Protein AF-A0A7C3R736-F1 (afdb_monomer)

Foldseek 3Di:
DDDDQDPLLLVLLLVQCVVQVLDFPDKDFLCRSLVVDDPVCSVVSVVSVVVCVVVVQWDDDPRIIGGDPVSSVVNVVSVVVVCVVPDDPPPDD

pLDDT: mean 85.16, std 15.25, range [43.31, 95.62]

Solvent-accessible surface area (backbone atoms only — not comparable to full-atom values): 5448 Å² total; per-residue (Å²): 133,92,79,83,76,50,73,69,40,49,50,52,49,42,52,52,36,62,76,42,71,63,44,75,69,44,72,44,46,52,70,67,61,45,67,78,40,59,79,88,46,34,65,56,52,51,54,38,52,52,48,37,35,76,72,50,27,32,44,78,55,91,67,25,37,22,44,31,74,59,24,47,53,50,38,52,48,51,51,58,71,59,32,75,82,76,64,75,86,78,75,83,125

Sequence (93 aa):
MKFTLTEFDKAILLGIFIVTKGKKGEKVKEKIILSKFPMRQRKNARIAINRLIRFGLLKKENDSYSLTEKGIKEAKKLLVEGAPIWGVTIQRV

Structure (mmCIF, N/CA/C/O backbone):
data_AF-A0A7C3R736-F1
#
_entry.id   AF-A0A7C3R736-F1
#
loop_
_atom_site.group_PDB
_atom_site.id
_atom_site.type_symbol
_atom_site.label_atom_id
_atom_site.label_alt_id
_atom_site.label_comp_id
_atom_site.label_asym_id
_atom_site.label_entity_id
_atom_site.label_seq_id
_atom_site.pdbx_PDB_ins_code
_atom_site.Cartn_x
_atom_site.Cartn_y
_atom_site.Cartn_z
_atom_site.occupancy
_atom_site.B_iso_or_equiv
_atom_site.auth_seq_id
_atom_site.auth_comp_id
_atom_site.auth_asym_id
_atom_site.auth_atom_id
_atom_site.pdbx_PDB_model_num
ATOM 1 N N . MET A 1 1 ? 12.401 17.662 1.764 1.00 43.31 1 MET A N 1
ATOM 2 C CA . MET A 1 1 ? 12.985 16.363 2.176 1.00 43.31 1 MET A CA 1
ATOM 3 C C . MET A 1 1 ? 12.769 15.329 1.075 1.00 43.31 1 MET A C 1
ATOM 5 O O . MET A 1 1 ? 11.619 15.022 0.779 1.00 43.31 1 MET A O 1
ATOM 9 N N . LYS A 1 2 ? 13.841 14.813 0.454 1.00 54.81 2 LYS A N 1
ATOM 10 C CA . LYS A 1 2 ? 13.767 13.588 -0.365 1.00 54.81 2 LYS A CA 1
ATOM 11 C C . LYS A 1 2 ? 13.606 12.411 0.603 1.00 54.81 2 LYS A C 1
ATOM 13 O O . LYS A 1 2 ? 14.456 12.232 1.466 1.00 54.81 2 LYS A O 1
ATOM 18 N N . PHE A 1 3 ? 12.502 11.676 0.519 1.00 70.94 3 PHE A N 1
ATOM 19 C CA . PHE A 1 3 ? 12.304 10.437 1.272 1.00 70.94 3 PHE A CA 1
ATOM 20 C C . PHE A 1 3 ? 12.565 9.262 0.328 1.00 70.94 3 PHE A C 1
ATOM 22 O O . PHE A 1 3 ? 12.142 9.296 -0.827 1.00 70.94 3 PHE A O 1
ATOM 29 N N . THR A 1 4 ? 13.270 8.243 0.811 1.00 83.38 4 THR A N 1
ATOM 30 C CA . THR A 1 4 ? 13.603 7.051 0.025 1.00 83.38 4 THR A CA 1
ATOM 31 C C . THR A 1 4 ? 12.707 5.907 0.478 1.00 83.38 4 THR A C 1
ATOM 33 O O . THR A 1 4 ? 12.735 5.524 1.647 1.00 83.38 4 THR A O 1
ATOM 36 N N . LEU A 1 5 ? 11.885 5.381 -0.433 1.00 87.19 5 LEU A N 1
ATOM 37 C CA . LEU A 1 5 ? 11.072 4.195 -0.170 1.00 87.19 5 LEU A CA 1
ATOM 38 C C . LEU A 1 5 ? 11.949 2.946 -0.242 1.00 87.19 5 LEU A C 1
ATOM 40 O O . LEU A 1 5 ? 12.658 2.744 -1.229 1.00 87.19 5 LEU A O 1
ATOM 44 N N . THR A 1 6 ? 11.870 2.093 0.778 1.00 91.69 6 THR A N 1
ATOM 45 C CA . THR A 1 6 ? 12.465 0.752 0.699 1.00 91.69 6 THR A CA 1
ATOM 46 C C . THR A 1 6 ? 11.673 -0.114 -0.281 1.00 91.69 6 THR A C 1
ATOM 48 O O . THR A 1 6 ? 10.493 0.146 -0.515 1.00 91.69 6 THR A O 1
ATOM 51 N N . GLU A 1 7 ? 12.276 -1.179 -0.812 1.00 89.12 7 GLU A N 1
ATOM 5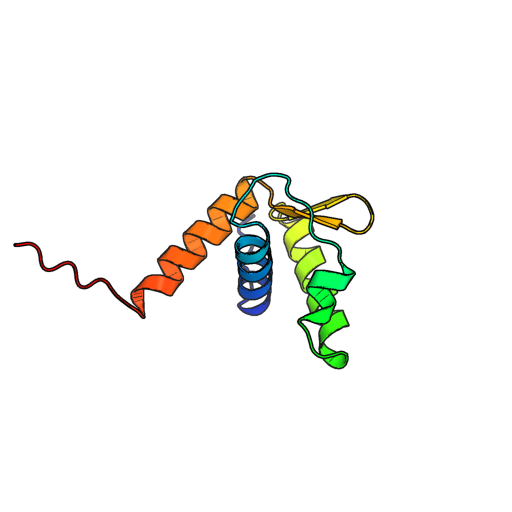2 C CA . GLU A 1 7 ? 11.564 -2.145 -1.669 1.00 89.12 7 GLU A CA 1
ATOM 53 C C . GLU A 1 7 ? 10.292 -2.692 -1.007 1.00 89.12 7 GLU A C 1
ATOM 55 O O . GLU A 1 7 ? 9.248 -2.834 -1.641 1.00 89.12 7 GLU A O 1
ATOM 60 N N . PHE A 1 8 ? 10.331 -2.898 0.310 1.00 90.88 8 PHE A N 1
ATOM 61 C CA . PHE A 1 8 ? 9.167 -3.343 1.067 1.00 90.88 8 PHE A CA 1
ATOM 62 C C . PHE A 1 8 ? 8.060 -2.276 1.147 1.00 90.88 8 PHE A C 1
ATOM 64 O O . PHE A 1 8 ? 6.880 -2.599 1.012 1.00 90.88 8 PHE A O 1
ATOM 71 N N . ASP A 1 9 ? 8.423 -0.998 1.310 1.00 92.81 9 ASP A N 1
ATOM 72 C CA . ASP A 1 9 ? 7.456 0.107 1.297 1.00 92.81 9 ASP A CA 1
ATOM 73 C C . ASP A 1 9 ? 6.802 0.246 -0.090 1.00 92.81 9 ASP A C 1
ATOM 75 O O . ASP A 1 9 ? 5.585 0.421 -0.186 1.00 92.81 9 ASP A O 1
ATOM 79 N N . LYS A 1 10 ? 7.599 0.117 -1.163 1.00 92.31 10 LYS A N 1
ATOM 80 C CA . LYS A 1 10 ? 7.124 0.126 -2.556 1.00 92.31 10 LYS A CA 1
ATOM 81 C C . LYS A 1 10 ? 6.135 -1.010 -2.810 1.00 92.31 10 LYS A C 1
ATOM 83 O O . LYS A 1 10 ? 5.057 -0.766 -3.349 1.00 92.31 10 LYS A O 1
ATOM 88 N N . ALA A 1 11 ? 6.459 -2.227 -2.372 1.00 90.56 11 ALA A N 1
ATOM 89 C CA . ALA A 1 11 ? 5.593 -3.393 -2.525 1.00 90.56 11 ALA A CA 1
ATOM 90 C C . ALA A 1 11 ? 4.241 -3.210 -1.817 1.00 90.56 11 ALA A C 1
ATOM 92 O O . ALA A 1 11 ? 3.195 -3.521 -2.387 1.00 90.56 11 ALA A O 1
ATOM 93 N N . ILE A 1 12 ? 4.234 -2.654 -0.600 1.00 92.94 12 ILE A N 1
ATOM 94 C CA . ILE A 1 12 ? 2.990 -2.356 0.127 1.00 92.94 12 ILE A CA 1
ATOM 95 C C . ILE A 1 12 ? 2.179 -1.277 -0.594 1.00 92.94 12 ILE A C 1
ATOM 97 O O . ILE A 1 12 ? 0.967 -1.430 -0.755 1.00 92.94 12 ILE A O 1
ATOM 101 N N . LEU A 1 13 ? 2.832 -0.203 -1.047 1.00 93.81 13 LEU A N 1
ATOM 102 C CA . LEU A 1 13 ? 2.173 0.880 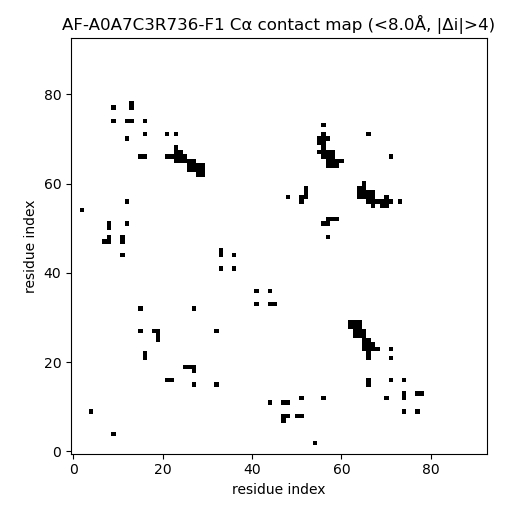-1.774 1.00 93.81 13 LEU A CA 1
ATOM 103 C C . LEU A 1 13 ? 1.511 0.372 -3.065 1.00 93.81 13 LEU A C 1
ATOM 105 O O . LEU A 1 13 ? 0.347 0.681 -3.320 1.00 93.81 13 LEU A O 1
ATOM 109 N N . LEU A 1 14 ? 2.226 -0.453 -3.836 1.00 92.25 14 LEU A N 1
ATOM 110 C CA . LEU A 1 14 ? 1.712 -1.107 -5.040 1.00 92.25 14 LEU A CA 1
ATOM 111 C C . LEU A 1 14 ? 0.576 -2.084 -4.726 1.00 92.25 14 LEU A C 1
ATOM 113 O O . LEU A 1 14 ? -0.446 -2.068 -5.405 1.00 92.25 14 LEU A O 1
ATOM 117 N N . GLY A 1 15 ? 0.706 -2.893 -3.673 1.00 90.38 15 GLY A N 1
ATOM 118 C CA . GLY A 1 15 ? -0.342 -3.824 -3.257 1.00 90.38 15 GLY A CA 1
ATOM 119 C C . GLY A 1 15 ? -1.656 -3.111 -2.931 1.00 90.38 15 GLY A C 1
ATOM 120 O O . GLY A 1 15 ? -2.719 -3.534 -3.382 1.00 90.38 15 GLY A O 1
ATOM 121 N N . ILE A 1 16 ? -1.590 -1.985 -2.214 1.00 91.62 16 ILE A N 1
ATOM 122 C CA . ILE A 1 16 ? -2.770 -1.155 -1.933 1.00 91.62 16 ILE A CA 1
ATOM 123 C C . ILE A 1 16 ? -3.325 -0.562 -3.232 1.00 91.62 16 ILE A C 1
ATOM 125 O O . ILE A 1 16 ? -4.532 -0.621 -3.448 1.00 91.62 16 ILE A O 1
ATOM 129 N N . PHE A 1 17 ? -2.463 -0.048 -4.113 1.00 93.06 17 PHE A N 1
ATOM 130 C CA . PHE A 1 17 ? -2.863 0.506 -5.410 1.00 93.06 17 PHE A CA 1
ATOM 131 C C . PHE A 1 17 ? -3.602 -0.497 -6.297 1.00 93.06 17 PHE A C 1
ATOM 133 O O . PHE A 1 17 ? -4.617 -0.146 -6.896 1.00 93.06 17 PHE A O 1
ATOM 140 N N . ILE A 1 18 ? -3.136 -1.744 -6.355 1.00 89.19 18 ILE A N 1
ATOM 141 C CA . ILE A 1 18 ? -3.782 -2.813 -7.124 1.00 89.19 18 ILE A CA 1
ATOM 142 C C . ILE A 1 18 ? -5.160 -3.136 -6.535 1.00 89.19 18 ILE A C 1
ATOM 144 O O . ILE A 1 18 ? -6.141 -3.211 -7.273 1.00 89.19 18 ILE A O 1
ATOM 148 N N . VAL A 1 19 ? -5.258 -3.274 -5.207 1.00 89.25 19 VAL A N 1
ATOM 149 C CA . VAL A 1 19 ? -6.522 -3.600 -4.521 1.00 89.25 19 VAL A CA 1
ATOM 150 C C . VAL A 1 19 ? -7.569 -2.503 -4.707 1.00 89.25 19 VAL A C 1
ATOM 152 O O . VAL A 1 19 ? -8.734 -2.814 -4.935 1.00 89.25 19 VAL A O 1
ATOM 155 N N . THR A 1 20 ? -7.167 -1.232 -4.664 1.00 90.06 20 THR A N 1
ATOM 156 C CA . THR A 1 20 ? -8.072 -0.094 -4.895 1.00 90.06 20 THR A CA 1
ATOM 157 C C . THR A 1 20 ? -8.236 0.261 -6.371 1.00 90.06 20 THR A C 1
ATOM 159 O O . THR A 1 20 ? -8.852 1.272 -6.701 1.00 90.06 20 THR A O 1
ATOM 162 N N . LYS A 1 21 ? -7.633 -0.505 -7.292 1.00 87.69 21 LYS A N 1
ATOM 163 C CA . LYS A 1 21 ? -7.610 -0.202 -8.735 1.00 87.69 21 LYS A CA 1
ATOM 164 C C . LYS A 1 21 ? -7.168 1.242 -9.035 1.00 87.69 21 LYS A C 1
ATOM 166 O O . LYS A 1 21 ? -7.641 1.865 -9.984 1.00 87.69 21 LYS A O 1
ATOM 171 N N . GLY A 1 22 ? -6.310 1.807 -8.186 1.00 84.00 22 GLY A N 1
ATOM 172 C CA . GLY A 1 22 ? -5.855 3.193 -8.270 1.00 84.00 22 GLY A CA 1
ATOM 173 C C . GLY A 1 22 ? -6.918 4.267 -8.004 1.00 84.00 22 GLY A C 1
ATOM 174 O O . GLY A 1 22 ? -6.654 5.441 -8.272 1.00 84.00 22 GLY A O 1
ATOM 175 N N . LYS A 1 23 ? -8.101 3.918 -7.480 1.00 85.94 23 LYS A N 1
ATOM 176 C CA . LYS A 1 23 ? -9.151 4.888 -7.146 1.00 85.94 23 LYS A CA 1
ATOM 177 C C . LYS A 1 23 ? -8.769 5.711 -5.914 1.00 85.94 23 LYS A C 1
ATOM 179 O O . LYS A 1 23 ? -8.408 5.184 -4.860 1.00 85.94 23 LYS A O 1
ATOM 184 N N . LYS A 1 24 ? -8.872 7.037 -6.044 1.00 82.06 24 LYS A N 1
ATOM 185 C CA . LYS A 1 24 ? -8.626 7.994 -4.954 1.00 82.06 24 LYS A CA 1
ATOM 186 C C . LYS A 1 24 ? -9.721 7.860 -3.895 1.00 82.06 24 LYS A C 1
ATOM 188 O O . LYS A 1 24 ? -10.900 7.850 -4.228 1.00 82.06 24 LYS A O 1
ATOM 193 N N . GLY A 1 25 ? -9.325 7.779 -2.626 1.00 78.44 25 GLY A N 1
ATOM 194 C CA . GLY A 1 25 ? -10.259 7.722 -1.495 1.00 78.44 25 GLY A CA 1
ATOM 195 C C . GLY A 1 25 ? -10.906 6.358 -1.237 1.00 78.44 25 GLY A C 1
ATOM 196 O O . GLY A 1 25 ? -11.590 6.212 -0.225 1.00 78.44 25 GLY A O 1
ATOM 197 N N . GLU A 1 26 ? -10.665 5.347 -2.079 1.00 90.81 26 GLU A N 1
ATOM 198 C CA . GLU A 1 26 ? -11.091 3.981 -1.777 1.00 90.81 26 GLU A CA 1
ATOM 199 C C . GLU A 1 26 ? -10.316 3.451 -0.564 1.00 90.81 26 GLU A C 1
ATOM 201 O O . GLU A 1 26 ? -9.094 3.609 -0.457 1.00 90.81 26 GLU A O 1
ATOM 206 N N . LYS A 1 27 ? -11.058 2.886 0.391 1.00 93.12 27 LYS A N 1
ATOM 207 C CA . LYS A 1 27 ? -10.553 2.527 1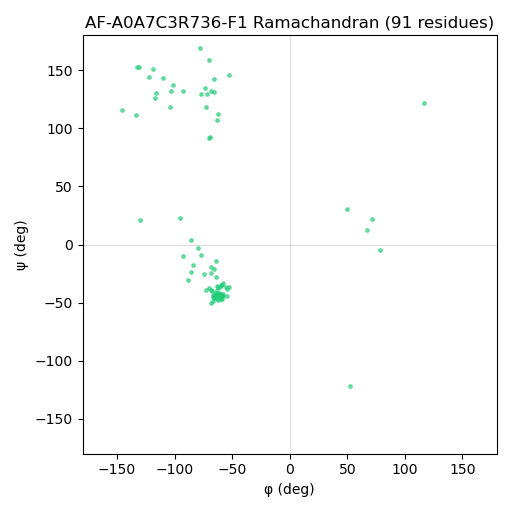.715 1.00 93.12 27 LYS A CA 1
ATOM 208 C C . LYS A 1 27 ? -10.321 1.026 1.807 1.00 93.12 27 LYS A C 1
ATOM 210 O O . LYS A 1 27 ? -11.208 0.235 1.504 1.00 93.12 27 LYS A O 1
ATOM 215 N N . VAL A 1 28 ? -9.158 0.638 2.316 1.00 92.94 28 VAL A N 1
ATOM 216 C CA . VAL A 1 28 ? -8.795 -0.755 2.583 1.00 92.94 28 VAL A CA 1
ATOM 217 C C . VAL A 1 28 ? -8.566 -0.933 4.078 1.00 92.94 28 VAL A C 1
ATOM 219 O O . VAL A 1 28 ? -7.766 -0.212 4.674 1.00 92.94 28 VAL A O 1
ATOM 222 N N . LYS A 1 29 ? -9.257 -1.899 4.692 1.00 94.00 29 LYS A N 1
ATOM 223 C CA . LYS A 1 29 ? -9.110 -2.197 6.125 1.00 94.00 29 LYS A CA 1
ATOM 224 C C . LYS A 1 29 ? -7.712 -2.730 6.444 1.00 94.00 29 LYS A C 1
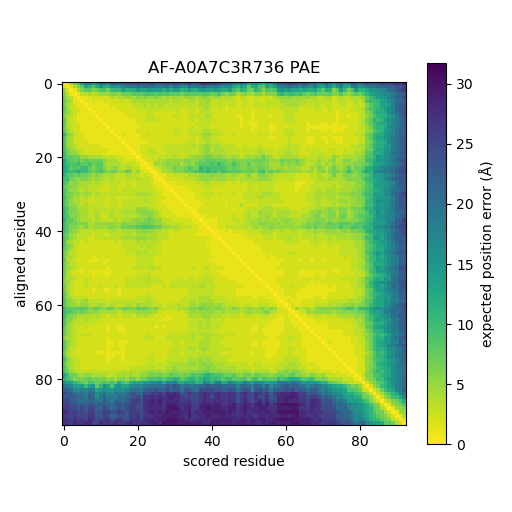ATOM 226 O O . LYS A 1 29 ? -7.193 -3.570 5.707 1.00 94.00 29 LYS A O 1
ATOM 231 N N . GLU A 1 30 ? -7.152 -2.341 7.589 1.00 91.19 30 GLU A N 1
ATOM 232 C CA . GLU A 1 30 ? -5.831 -2.790 8.051 1.00 91.19 30 GLU A CA 1
ATOM 233 C C . GLU A 1 30 ? -5.735 -4.318 8.092 1.00 91.19 30 GLU A C 1
ATOM 235 O O . GLU A 1 30 ? -4.787 -4.903 7.565 1.00 91.19 30 GLU A O 1
ATOM 240 N N . LYS A 1 31 ? -6.772 -4.984 8.614 1.00 91.56 31 LYS A N 1
ATOM 241 C CA . LYS A 1 31 ? -6.856 -6.451 8.660 1.00 91.56 31 LYS A CA 1
ATOM 242 C C . LYS A 1 31 ? -6.704 -7.109 7.281 1.00 91.56 31 LYS A C 1
ATOM 244 O O . LYS A 1 31 ? -6.101 -8.176 7.194 1.00 91.56 31 LYS A O 1
ATOM 249 N N . ILE A 1 32 ? -7.232 -6.493 6.219 1.00 90.25 32 ILE A N 1
ATOM 250 C CA . ILE A 1 32 ? -7.162 -7.026 4.847 1.00 90.25 32 ILE A CA 1
ATOM 251 C C . ILE A 1 32 ? -5.744 -6.891 4.292 1.00 90.25 32 ILE A C 1
ATOM 253 O O . ILE A 1 32 ? -5.262 -7.804 3.631 1.00 90.25 32 ILE A O 1
ATOM 257 N N . ILE A 1 33 ? -5.060 -5.785 4.583 1.00 89.00 33 ILE A N 1
ATOM 258 C CA . ILE A 1 33 ? -3.671 -5.585 4.155 1.00 89.00 33 ILE A CA 1
ATOM 259 C C . ILE A 1 33 ? -2.759 -6.560 4.904 1.00 89.00 33 ILE A C 1
ATOM 261 O O . ILE A 1 33 ? -1.989 -7.294 4.293 1.00 89.00 33 ILE A O 1
ATOM 265 N N . LEU A 1 34 ? -2.880 -6.623 6.233 1.00 90.75 34 LEU A N 1
ATOM 266 C CA . LEU A 1 34 ? -2.019 -7.454 7.077 1.00 90.75 34 LEU A CA 1
ATOM 267 C C . LEU A 1 34 ? -2.232 -8.959 6.88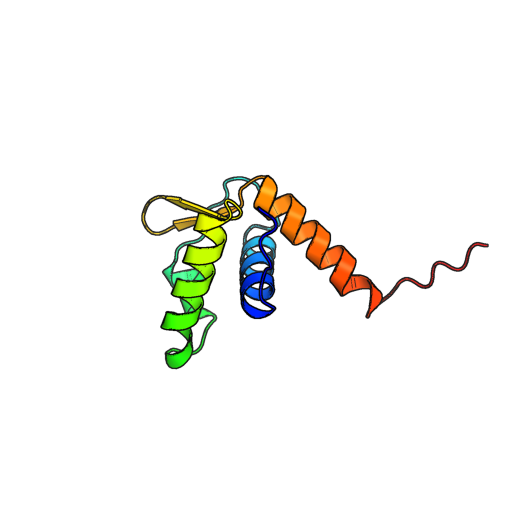4 1.00 90.75 34 LEU A C 1
ATOM 269 O O . LEU A 1 34 ? -1.316 -9.734 7.162 1.00 90.75 34 LEU A O 1
ATOM 273 N N . SER A 1 35 ? -3.406 -9.394 6.419 1.00 89.81 35 SER A N 1
ATOM 274 C CA . SER A 1 35 ? -3.656 -10.810 6.127 1.00 89.81 35 SER A CA 1
ATOM 275 C C . SER A 1 35 ? -2.851 -11.324 4.933 1.00 89.81 35 SER A C 1
ATOM 277 O O . SER A 1 35 ? -2.636 -12.528 4.836 1.00 89.81 35 SER A O 1
ATOM 279 N N . LYS A 1 36 ? -2.348 -10.430 4.070 1.00 87.19 36 LYS A N 1
ATOM 280 C CA . LYS A 1 36 ? -1.463 -10.776 2.948 1.00 87.19 36 LYS A CA 1
ATOM 281 C C . LYS A 1 36 ? -0.019 -11.047 3.369 1.00 87.19 36 LYS A C 1
ATOM 283 O O . LYS A 1 36 ? 0.760 -11.532 2.558 1.00 87.19 36 LYS A O 1
ATOM 288 N N . PHE A 1 37 ? 0.330 -10.768 4.626 1.00 86.62 37 PHE A N 1
ATOM 289 C CA . PHE A 1 37 ? 1.672 -10.979 5.158 1.00 86.62 37 PHE A CA 1
ATOM 290 C C . PHE A 1 37 ? 1.691 -12.129 6.176 1.00 86.62 37 PHE A C 1
ATOM 292 O O . PHE A 1 37 ? 0.770 -12.245 7.002 1.00 86.62 37 PHE A O 1
ATOM 299 N N . PRO A 1 38 ? 2.767 -12.941 6.198 1.00 90.12 38 PRO A N 1
ATOM 300 C CA . PRO A 1 38 ? 3.001 -13.911 7.261 1.00 90.12 38 PRO A CA 1
ATOM 301 C C . PRO A 1 38 ? 2.942 -13.246 8.637 1.00 90.12 38 PRO A C 1
ATOM 303 O O . PRO A 1 38 ? 3.381 -12.107 8.807 1.00 90.12 38 PRO A O 1
ATOM 306 N N . MET A 1 39 ? 2.451 -13.966 9.650 1.00 89.69 39 MET A N 1
ATOM 307 C CA . MET A 1 39 ? 2.201 -13.400 10.983 1.00 89.69 39 MET A CA 1
ATOM 308 C C . MET A 1 39 ? 3.435 -12.709 11.587 1.00 89.69 39 MET A C 1
ATOM 310 O O . MET A 1 39 ? 3.315 -11.616 12.139 1.00 89.69 39 MET A O 1
ATOM 314 N N . ARG A 1 40 ? 4.628 -13.283 11.375 1.00 91.81 40 ARG A N 1
ATOM 315 C CA . ARG A 1 40 ? 5.922 -12.727 11.815 1.00 91.81 40 ARG A CA 1
ATOM 316 C C . ARG A 1 40 ? 6.276 -11.389 11.145 1.00 91.81 40 ARG A C 1
ATOM 318 O O . ARG A 1 40 ? 6.957 -10.570 11.748 1.00 91.81 40 ARG A O 1
ATOM 325 N N . GLN A 1 41 ? 5.791 -11.138 9.928 1.00 91.25 41 GLN A N 1
ATOM 326 C CA . GLN A 1 41 ? 6.064 -9.911 9.169 1.00 91.25 41 GLN A CA 1
ATOM 327 C C . GLN A 1 41 ? 5.008 -8.816 9.368 1.00 91.25 41 GLN A C 1
ATOM 329 O O . GLN A 1 41 ? 5.239 -7.671 8.984 1.00 91.25 41 GLN A O 1
ATOM 334 N N . ARG A 1 42 ? 3.870 -9.108 10.015 1.00 93.38 42 ARG A N 1
ATOM 335 C CA . ARG A 1 42 ? 2.792 -8.120 10.219 1.00 93.38 42 ARG A CA 1
ATOM 336 C C . ARG A 1 42 ? 3.252 -6.877 10.985 1.00 93.38 42 ARG A C 1
ATOM 338 O O . ARG A 1 42 ? 2.804 -5.775 10.677 1.00 93.38 42 ARG A O 1
ATOM 345 N N . LYS A 1 43 ? 4.178 -7.027 11.942 1.00 93.44 43 LYS A N 1
ATOM 346 C CA . LYS A 1 43 ? 4.788 -5.889 12.654 1.00 93.44 43 LYS A CA 1
ATOM 347 C C . LYS A 1 43 ? 5.553 -4.980 11.686 1.00 93.44 43 LYS A C 1
ATOM 349 O O . LYS A 1 43 ? 5.378 -3.765 11.725 1.00 93.44 43 LYS A O 1
ATOM 354 N N . ASN A 1 44 ? 6.328 -5.565 10.777 1.00 91.94 44 ASN A N 1
ATOM 355 C CA . ASN A 1 44 ? 7.085 -4.820 9.772 1.00 91.94 44 ASN A CA 1
ATOM 356 C C . ASN A 1 44 ? 6.155 -4.146 8.759 1.00 91.94 44 ASN A C 1
ATOM 358 O O . ASN A 1 44 ? 6.368 -2.982 8.429 1.00 91.94 44 ASN A O 1
ATOM 362 N N . ALA A 1 45 ? 5.087 -4.829 8.332 1.00 93.44 45 ALA A N 1
ATOM 363 C CA . ALA A 1 45 ? 4.071 -4.254 7.454 1.00 93.44 45 ALA A CA 1
ATOM 364 C C . ALA A 1 45 ? 3.407 -3.020 8.086 1.00 93.44 45 ALA A C 1
ATOM 366 O O . ALA A 1 45 ? 3.305 -1.982 7.440 1.00 93.44 45 ALA A O 1
ATOM 367 N N . ARG A 1 46 ? 3.050 -3.070 9.378 1.00 94.56 46 ARG A N 1
ATOM 368 C CA . ARG A 1 46 ? 2.541 -1.892 10.108 1.00 94.56 46 ARG A CA 1
ATOM 369 C C . ARG A 1 46 ? 3.540 -0.740 10.140 1.00 94.56 46 ARG A C 1
ATOM 371 O O . ARG A 1 46 ? 3.159 0.407 9.922 1.00 94.56 46 ARG A O 1
ATOM 378 N N . ILE A 1 47 ? 4.815 -1.031 10.401 1.00 94.88 47 ILE A N 1
ATOM 379 C CA . ILE A 1 47 ? 5.877 -0.014 10.412 1.00 94.88 47 ILE A CA 1
ATOM 380 C C . ILE A 1 47 ? 6.007 0.648 9.033 1.00 94.88 47 ILE A C 1
ATOM 382 O O . ILE A 1 47 ? 6.131 1.869 8.952 1.00 94.88 47 ILE A O 1
ATOM 386 N N . ALA A 1 48 ? 5.957 -0.137 7.959 1.00 94.50 48 ALA A N 1
ATOM 387 C CA . ALA A 1 48 ? 6.014 0.359 6.588 1.00 94.50 48 ALA A CA 1
ATOM 388 C C . ALA A 1 48 ? 4.775 1.196 6.221 1.00 94.50 48 ALA A C 1
ATOM 390 O O . ALA A 1 48 ? 4.909 2.313 5.728 1.00 94.50 48 ALA A O 1
ATOM 391 N N . ILE A 1 49 ? 3.566 0.738 6.564 1.00 95.00 49 ILE A N 1
ATOM 392 C CA . ILE A 1 49 ? 2.327 1.512 6.371 1.00 95.00 49 ILE A CA 1
ATOM 393 C C . ILE A 1 49 ? 2.407 2.858 7.104 1.00 95.00 49 ILE A C 1
ATOM 395 O O . ILE A 1 49 ? 2.103 3.901 6.528 1.00 95.00 49 ILE A O 1
ATOM 399 N N . ASN A 1 50 ? 2.886 2.866 8.350 1.00 94.88 50 ASN A N 1
ATOM 400 C CA . ASN A 1 50 ? 3.074 4.099 9.113 1.00 94.88 50 ASN A CA 1
ATOM 401 C C . ASN A 1 50 ? 4.111 5.036 8.472 1.00 94.88 50 ASN A C 1
ATOM 403 O O . ASN A 1 50 ? 3.920 6.252 8.490 1.00 94.88 50 ASN A O 1
ATOM 407 N N . ARG A 1 51 ? 5.182 4.502 7.868 1.00 94.81 51 ARG A N 1
ATOM 408 C CA . ARG A 1 51 ? 6.127 5.299 7.067 1.00 94.81 51 ARG A CA 1
ATOM 409 C C . ARG A 1 51 ? 5.447 5.916 5.846 1.00 94.81 51 ARG A C 1
ATOM 411 O O . ARG A 1 51 ? 5.567 7.119 5.640 1.00 94.81 51 ARG A O 1
ATOM 418 N N . LEU A 1 52 ? 4.671 5.138 5.093 1.00 95.19 52 LEU A N 1
ATOM 419 C CA . LEU A 1 52 ? 3.914 5.629 3.934 1.00 95.19 52 LEU A CA 1
ATOM 420 C C . LEU A 1 52 ? 2.907 6.730 4.312 1.00 95.19 52 LEU A C 1
ATOM 422 O O . LEU A 1 52 ? 2.720 7.677 3.546 1.00 95.19 52 LEU A O 1
ATOM 426 N N . ILE A 1 53 ? 2.303 6.653 5.504 1.00 95.44 53 ILE A N 1
ATOM 427 C CA . ILE A 1 53 ? 1.455 7.722 6.057 1.00 95.44 53 ILE A CA 1
ATOM 428 C C . ILE A 1 53 ? 2.282 8.970 6.367 1.00 95.44 53 ILE A C 1
ATOM 430 O O . ILE A 1 53 ? 1.922 10.062 5.934 1.00 95.44 53 ILE A O 1
ATOM 434 N N . ARG A 1 54 ? 3.418 8.823 7.063 1.00 94.75 54 ARG A N 1
ATOM 435 C CA . ARG A 1 54 ? 4.328 9.947 7.355 1.00 94.75 54 ARG A CA 1
ATOM 436 C C . ARG A 1 54 ? 4.829 10.636 6.084 1.00 94.75 54 ARG A C 1
ATOM 438 O O . ARG A 1 54 ? 5.005 11.848 6.079 1.00 94.75 54 ARG A O 1
ATOM 445 N N . PHE A 1 55 ? 5.018 9.890 4.998 1.00 94.06 55 PHE A N 1
ATOM 446 C CA . PHE A 1 55 ? 5.408 10.438 3.694 1.00 94.06 55 PHE A CA 1
ATOM 447 C C . PHE A 1 55 ? 4.244 11.053 2.900 1.00 94.06 55 PHE A C 1
ATOM 449 O O . PHE A 1 55 ? 4.460 11.614 1.817 1.00 94.06 55 PHE A O 1
ATOM 456 N N . GLY A 1 56 ? 3.017 10.971 3.420 1.00 95.25 56 GLY A N 1
ATOM 457 C CA . GLY A 1 56 ? 1.812 11.499 2.790 1.00 95.25 56 GLY A CA 1
ATOM 458 C C . GLY A 1 56 ? 1.367 10.708 1.561 1.00 95.25 56 GLY A C 1
ATOM 459 O O . GLY A 1 56 ? 0.683 11.263 0.704 1.00 95.25 56 GLY A O 1
ATOM 460 N N . LEU A 1 57 ? 1.779 9.442 1.431 1.00 95.44 57 LEU A N 1
ATOM 461 C CA . LEU A 1 57 ? 1.376 8.547 0.336 1.00 95.44 57 LEU A CA 1
ATOM 462 C C . LEU A 1 57 ? 0.089 7.786 0.672 1.00 95.44 57 LEU A C 1
ATOM 464 O O . LEU A 1 57 ? -0.720 7.497 -0.209 1.00 95.44 57 LEU A O 1
ATOM 468 N N . LEU A 1 58 ? -0.123 7.513 1.958 1.00 95.62 58 LEU A N 1
ATO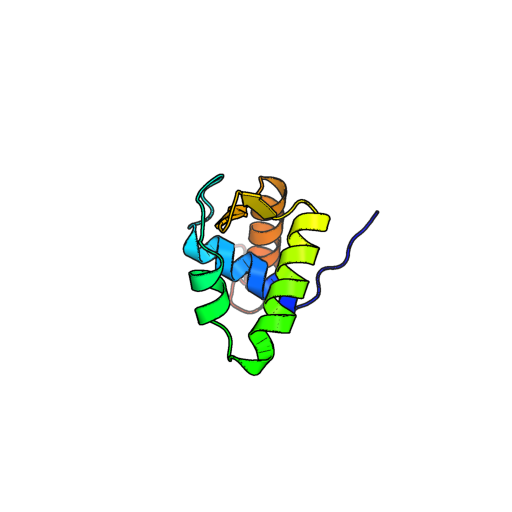M 469 C CA . LEU A 1 58 ? -1.354 6.939 2.487 1.00 95.62 58 LEU A CA 1
ATOM 470 C C . LEU A 1 58 ? -2.005 7.896 3.482 1.00 95.62 58 LEU A C 1
ATOM 472 O O . LEU A 1 58 ? -1.328 8.650 4.179 1.00 95.62 58 LEU A O 1
ATOM 476 N N . LYS A 1 59 ? -3.328 7.814 3.586 1.00 95.62 59 LYS A N 1
ATOM 477 C CA . LYS A 1 59 ? -4.118 8.454 4.636 1.00 95.62 59 LYS A CA 1
ATOM 478 C C . LYS A 1 59 ? -4.793 7.372 5.470 1.00 95.62 59 LYS A C 1
ATOM 480 O O . LYS A 1 59 ? -5.416 6.472 4.907 1.00 95.62 59 LYS A O 1
ATOM 485 N N . LYS A 1 60 ? -4.668 7.462 6.796 1.00 94.81 60 LYS A N 1
ATOM 486 C CA . LYS A 1 60 ? -5.385 6.599 7.743 1.00 94.81 60 LYS A CA 1
ATOM 487 C C . LYS A 1 60 ? -6.689 7.271 8.165 1.00 94.81 60 LYS A C 1
ATOM 489 O O . LYS A 1 60 ? -6.682 8.435 8.549 1.00 94.81 60 LYS A O 1
ATOM 494 N N . GLU A 1 61 ? -7.779 6.520 8.118 1.00 94.12 61 GLU A N 1
ATOM 495 C CA . GLU A 1 61 ? -9.083 6.891 8.663 1.00 94.12 61 GLU A CA 1
ATOM 496 C C . GLU A 1 61 ? -9.618 5.690 9.446 1.00 94.12 61 GLU A C 1
ATOM 498 O O . GLU A 1 61 ? -9.921 4.646 8.865 1.00 94.12 61 GLU A O 1
ATOM 503 N N . ASN A 1 62 ? -9.699 5.818 10.772 1.00 91.50 62 ASN A N 1
ATOM 504 C CA . ASN A 1 62 ? -10.016 4.717 11.687 1.00 91.50 62 ASN A CA 1
ATOM 505 C C . ASN A 1 62 ? -9.105 3.496 11.444 1.00 91.50 62 ASN A C 1
ATOM 507 O O . ASN A 1 62 ? -7.883 3.617 11.509 1.00 91.50 62 ASN A O 1
ATOM 511 N N . ASP A 1 63 ? -9.689 2.335 11.146 1.00 92.75 63 ASP A N 1
ATOM 512 C CA . ASP A 1 63 ? -8.988 1.078 10.850 1.00 92.75 63 ASP A CA 1
ATOM 513 C C . ASP A 1 63 ? -8.792 0.852 9.338 1.00 92.75 63 ASP A C 1
ATOM 515 O O . ASP A 1 63 ? -8.716 -0.275 8.849 1.00 92.75 63 ASP A O 1
ATOM 519 N N . SER A 1 64 ? -8.816 1.925 8.545 1.00 94.62 64 SER A N 1
ATOM 520 C CA . SER A 1 64 ? -8.703 1.855 7.090 1.00 94.62 64 SER A CA 1
ATOM 521 C C . SER A 1 64 ? -7.673 2.825 6.536 1.00 94.62 64 SER A C 1
ATOM 523 O O . SER A 1 64 ? -7.407 3.887 7.098 1.00 94.62 64 SER A O 1
ATOM 525 N N . TYR A 1 65 ? -7.114 2.455 5.389 1.00 94.94 65 TYR A N 1
ATOM 526 C CA . TYR A 1 65 ? -6.136 3.244 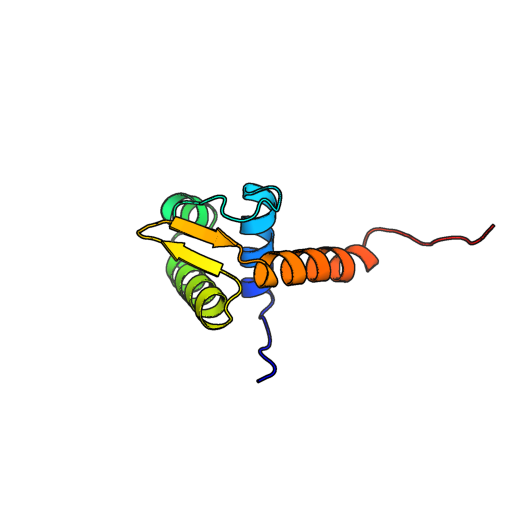4.659 1.00 94.94 65 TYR A CA 1
ATOM 527 C C . TYR A 1 65 ? -6.634 3.540 3.254 1.00 94.94 65 TYR A C 1
ATOM 529 O O . TYR A 1 65 ? -7.269 2.697 2.626 1.00 94.94 65 TYR A O 1
ATOM 537 N N . SER A 1 66 ? -6.314 4.723 2.752 1.00 95.12 66 SER A N 1
ATOM 538 C CA . SER A 1 66 ? -6.581 5.121 1.371 1.00 95.12 66 SER A CA 1
ATOM 539 C C . SER A 1 66 ? -5.340 5.750 0.756 1.00 95.12 66 SER A C 1
ATOM 541 O O . SER A 1 66 ? -4.496 6.315 1.461 1.00 95.12 66 SER A O 1
ATOM 543 N N . LEU A 1 67 ? -5.217 5.650 -0.565 1.00 95.25 67 LEU A N 1
ATOM 544 C CA . LEU A 1 67 ? -4.164 6.345 -1.292 1.00 95.25 67 LEU A CA 1
ATOM 545 C C . LEU A 1 67 ? -4.467 7.838 -1.375 1.00 95.25 67 LEU A C 1
ATOM 547 O O . LEU A 1 67 ? -5.576 8.251 -1.728 1.00 95.25 67 LEU A O 1
ATOM 551 N N . THR A 1 68 ? -3.446 8.649 -1.113 1.00 95.62 68 THR A N 1
ATOM 552 C CA . THR A 1 68 ? -3.478 10.068 -1.465 1.00 95.62 68 THR A CA 1
ATOM 553 C C . THR A 1 68 ? -3.195 10.234 -2.956 1.00 95.62 68 THR A C 1
ATOM 555 O O . THR A 1 68 ? -2.741 9.317 -3.640 1.00 95.62 68 THR A O 1
ATOM 558 N N . GLU A 1 69 ? -3.401 11.438 -3.482 1.00 94.62 69 GLU A N 1
ATOM 559 C CA . GLU A 1 69 ? -3.018 11.738 -4.863 1.00 94.62 69 GLU A CA 1
ATOM 560 C C . GLU A 1 69 ? -1.512 11.565 -5.104 1.00 94.62 69 GLU A C 1
ATOM 562 O O . GLU A 1 69 ? -1.096 11.053 -6.143 1.00 94.62 69 GLU A O 1
ATOM 567 N N . LYS A 1 70 ? -0.697 11.928 -4.107 1.00 94.06 70 LYS A N 1
ATOM 568 C CA . LYS A 1 70 ? 0.748 11.702 -4.123 1.00 94.06 70 LYS A CA 1
ATOM 569 C C . LYS A 1 70 ? 1.071 10.205 -4.132 1.00 94.06 70 LYS A C 1
ATOM 571 O O . LYS A 1 70 ? 1.913 9.781 -4.913 1.00 94.06 70 LYS A O 1
ATOM 576 N N . GLY A 1 71 ? 0.366 9.407 -3.327 1.00 94.44 71 GLY A N 1
ATOM 577 C CA . GLY A 1 71 ? 0.488 7.947 -3.312 1.00 94.44 71 GLY A CA 1
ATOM 578 C C . GLY A 1 71 ? 0.156 7.301 -4.653 1.00 94.44 71 GLY A C 1
ATOM 579 O O . GLY A 1 71 ? 0.892 6.434 -5.105 1.00 94.44 71 GLY A O 1
ATOM 580 N N . ILE A 1 72 ? -0.905 7.763 -5.322 1.00 95.00 72 ILE A N 1
ATOM 581 C CA . ILE A 1 72 ? -1.280 7.301 -6.668 1.00 95.00 72 ILE A CA 1
ATOM 582 C C . ILE A 1 72 ? -0.187 7.633 -7.687 1.00 95.00 72 ILE A C 1
ATOM 584 O O . ILE A 1 72 ? 0.191 6.769 -8.475 1.00 95.00 72 ILE A O 1
ATOM 588 N N . LYS A 1 73 ? 0.317 8.875 -7.685 1.00 93.94 73 LYS A N 1
ATOM 589 C CA . LYS A 1 73 ? 1.392 9.305 -8.595 1.00 93.94 73 LYS A CA 1
ATOM 590 C C . LYS A 1 73 ? 2.655 8.467 -8.392 1.00 93.94 73 LYS A C 1
ATOM 592 O O . LYS A 1 73 ? 3.213 7.976 -9.368 1.00 93.94 73 LYS A O 1
ATOM 597 N N . GLU A 1 74 ? 3.048 8.244 -7.140 1.00 93.56 74 GLU A N 1
ATOM 598 C CA . GLU A 1 74 ? 4.222 7.434 -6.808 1.00 93.56 74 GLU A CA 1
ATOM 599 C C . GLU A 1 74 ? 4.026 5.961 -7.191 1.00 93.56 74 GLU A C 1
ATOM 601 O O . GLU A 1 74 ? 4.897 5.372 -7.816 1.00 93.56 74 GLU A O 1
ATOM 606 N N . ALA A 1 75 ? 2.860 5.371 -6.910 1.00 93.06 75 ALA A N 1
ATOM 607 C CA . ALA A 1 75 ? 2.561 3.992 -7.298 1.00 93.06 75 ALA A CA 1
ATOM 608 C C . ALA A 1 75 ? 2.596 3.799 -8.824 1.00 93.06 75 ALA A C 1
ATOM 610 O O . ALA A 1 75 ? 3.160 2.824 -9.310 1.00 93.06 75 ALA A O 1
ATOM 611 N N . LYS A 1 76 ? 2.047 4.749 -9.594 1.00 92.19 76 LYS A N 1
ATOM 612 C CA . LYS A 1 76 ? 2.131 4.735 -11.064 1.00 92.19 76 LYS A CA 1
ATOM 613 C C . LYS A 1 76 ? 3.569 4.855 -11.555 1.00 92.19 76 LYS A C 1
ATOM 615 O O . LYS A 1 76 ? 3.955 4.132 -12.466 1.00 92.19 76 LYS A O 1
ATOM 620 N N . LYS A 1 77 ? 4.358 5.740 -10.944 1.00 91.12 77 LYS A N 1
ATOM 621 C CA . LYS A 1 77 ? 5.782 5.879 -11.249 1.00 91.12 77 LYS A CA 1
ATOM 622 C C . LYS A 1 77 ? 6.521 4.561 -11.007 1.00 91.12 77 LYS A C 1
ATOM 624 O O . LYS A 1 77 ? 7.221 4.107 -11.899 1.00 91.12 77 LYS A O 1
ATOM 629 N N . LEU A 1 78 ? 6.281 3.903 -9.872 1.00 89.88 78 LEU A N 1
ATOM 630 C CA . LEU A 1 78 ? 6.858 2.593 -9.553 1.00 89.88 78 LEU A CA 1
ATOM 631 C C . LEU A 1 78 ? 6.436 1.494 -10.536 1.00 89.88 78 LEU A C 1
ATOM 633 O O . LEU A 1 78 ? 7.251 0.641 -10.865 1.00 89.88 78 LEU A O 1
ATOM 637 N N . LEU A 1 79 ? 5.191 1.511 -11.027 1.00 85.00 79 LEU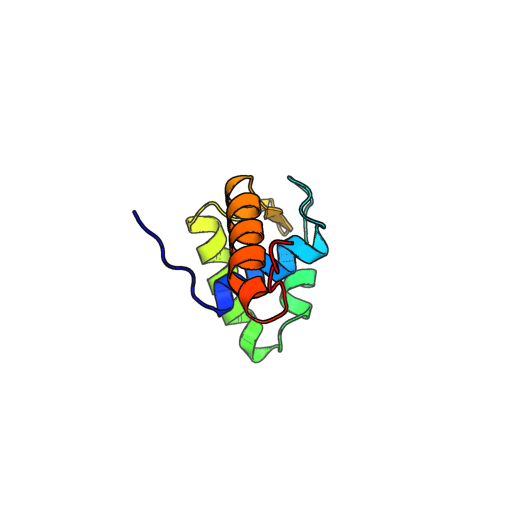 A N 1
ATOM 638 C CA . LEU A 1 79 ? 4.760 0.590 -12.084 1.00 85.00 79 LEU A CA 1
ATOM 639 C C . LEU A 1 79 ? 5.560 0.807 -13.370 1.00 85.00 79 LEU A C 1
ATOM 641 O O . LEU A 1 79 ? 6.013 -0.164 -13.960 1.00 85.00 79 LEU A O 1
ATOM 645 N N . VAL A 1 80 ? 5.765 2.061 -13.781 1.00 82.94 80 VAL A N 1
ATOM 646 C CA . VAL A 1 80 ? 6.536 2.399 -14.989 1.00 82.94 80 VAL A CA 1
ATOM 647 C C . VAL A 1 80 ? 8.029 2.120 -14.813 1.00 82.94 80 VAL A C 1
ATOM 649 O O . VAL A 1 80 ? 8.659 1.656 -15.751 1.00 82.94 80 VAL A O 1
ATOM 652 N N . GLU A 1 81 ? 8.594 2.366 -13.629 1.00 79.12 81 GLU A N 1
ATOM 653 C CA . GLU A 1 81 ? 10.001 2.084 -13.299 1.00 79.12 81 GLU A CA 1
ATOM 654 C C . GLU A 1 81 ? 10.281 0.591 -13.083 1.00 79.12 81 GLU A C 1
ATOM 656 O O . GLU A 1 81 ? 11.407 0.150 -13.288 1.00 79.12 81 GLU A O 1
ATOM 661 N N . GLY A 1 82 ? 9.272 -0.194 -12.693 1.00 67.38 82 GLY A N 1
ATOM 662 C CA . GLY A 1 82 ? 9.339 -1.657 -12.624 1.00 67.38 82 GLY A CA 1
ATOM 663 C C . GLY A 1 82 ? 9.026 -2.355 -13.955 1.00 67.38 82 GLY A C 1
ATOM 664 O O . GLY A 1 82 ? 9.495 -3.467 -14.192 1.00 67.38 82 GLY A O 1
ATOM 665 N N . ALA A 1 83 ? 8.286 -1.695 -14.853 1.00 55.66 83 ALA A N 1
ATOM 666 C CA . ALA A 1 83 ? 7.986 -2.161 -16.208 1.00 55.66 83 ALA A CA 1
ATOM 667 C C . ALA A 1 83 ? 9.168 -2.273 -17.203 1.00 55.66 83 ALA A C 1
ATOM 669 O O . ALA A 1 83 ? 9.023 -3.067 -18.133 1.00 55.66 83 ALA A O 1
ATOM 670 N N . PRO A 1 84 ? 10.345 -1.614 -17.067 1.00 52.31 84 PRO A N 1
ATOM 671 C CA . PRO A 1 84 ? 11.430 -1.758 -18.039 1.00 52.31 84 PRO A CA 1
ATOM 672 C C . PRO A 1 84 ? 11.986 -3.186 -18.085 1.00 52.31 84 PRO A C 1
ATOM 674 O O . PRO A 1 84 ? 12.698 -3.533 -19.019 1.00 52.31 84 PRO A O 1
ATOM 677 N N . ILE A 1 85 ? 11.654 -4.020 -17.093 1.00 52.78 85 ILE A N 1
ATOM 678 C CA . ILE A 1 85 ? 12.101 -5.410 -16.994 1.00 52.78 85 ILE A CA 1
ATOM 679 C C . ILE A 1 85 ? 11.198 -6.360 -17.818 1.00 52.78 85 ILE A C 1
ATOM 681 O O . ILE A 1 85 ? 11.629 -7.460 -18.141 1.00 52.78 85 ILE A O 1
ATOM 685 N N . TRP A 1 86 ? 9.977 -5.955 -18.215 1.00 46.69 86 TRP A N 1
ATOM 686 C CA . TRP A 1 86 ? 8.977 -6.866 -18.816 1.00 46.69 86 TRP A CA 1
ATOM 687 C C . TRP A 1 86 ? 8.330 -6.387 -20.135 1.00 46.69 86 TRP A C 1
ATOM 689 O O . TRP A 1 86 ? 7.285 -6.900 -20.529 1.00 46.69 86 TRP A O 1
ATOM 699 N N . GLY A 1 87 ? 8.964 -5.458 -20.859 1.00 51.88 87 GLY A N 1
ATOM 700 C CA . GLY A 1 87 ? 8.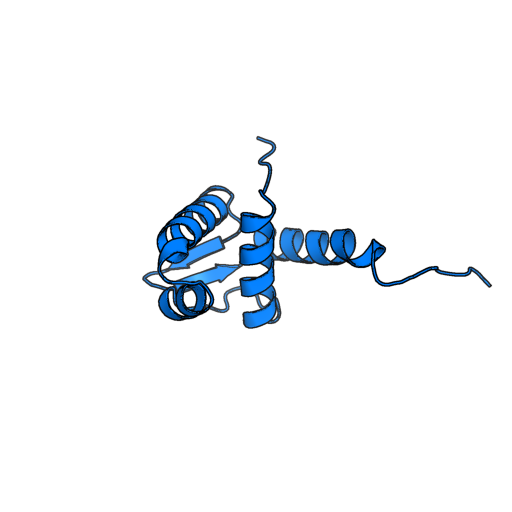518 -4.963 -22.174 1.00 51.88 87 GLY A CA 1
ATOM 701 C C . GLY A 1 87 ? 8.179 -3.475 -22.096 1.00 51.88 87 GLY A C 1
ATOM 702 O O . GLY A 1 87 ? 7.387 -3.055 -21.266 1.00 51.88 87 GLY A O 1
ATOM 703 N N . VAL A 1 88 ? 8.807 -2.599 -22.877 1.00 44.88 88 VAL A N 1
ATOM 704 C CA . VAL A 1 88 ? 8.632 -2.528 -24.329 1.00 44.88 88 VAL A CA 1
ATOM 705 C C . VAL A 1 88 ? 9.954 -2.115 -24.985 1.00 44.88 88 VAL A C 1
ATOM 707 O O . VAL A 1 88 ? 10.409 -0.984 -24.820 1.00 44.88 88 VAL A O 1
ATOM 710 N N . THR A 1 89 ? 10.552 -2.995 -25.790 1.00 46.69 89 THR A N 1
ATOM 711 C CA . THR A 1 89 ? 11.435 -2.550 -26.873 1.00 46.69 89 THR A CA 1
ATOM 712 C C . THR A 1 89 ? 10.526 -1.883 -27.898 1.00 46.69 89 THR A C 1
ATOM 714 O O . THR A 1 89 ? 9.923 -2.557 -28.728 1.00 46.69 89 THR A O 1
ATOM 717 N N . ILE A 1 90 ? 10.337 -0.566 -27.798 1.00 52.84 90 ILE A N 1
ATOM 718 C CA . ILE A 1 90 ? 9.668 0.189 -28.859 1.00 52.84 90 ILE A CA 1
ATOM 719 C C . ILE A 1 90 ? 10.655 0.200 -30.026 1.00 52.84 90 ILE A C 1
ATOM 721 O O . ILE A 1 90 ? 11.542 1.051 -30.089 1.00 52.84 90 ILE A O 1
ATOM 725 N N . GLN A 1 91 ? 10.542 -0.778 -30.926 1.00 47.12 91 GLN A N 1
ATOM 726 C CA . GLN A 1 91 ? 11.077 -0.624 -32.270 1.00 47.12 91 GLN A CA 1
ATOM 727 C C . GLN A 1 91 ? 10.291 0.521 -32.907 1.00 47.12 91 GLN A C 1
ATOM 729 O O . GLN A 1 91 ? 9.099 0.399 -33.182 1.00 47.12 91 GLN A O 1
ATOM 734 N N . ARG A 1 92 ? 10.952 1.671 -33.054 1.00 43.88 92 ARG A N 1
ATOM 735 C CA . ARG A 1 92 ? 10.502 2.710 -33.975 1.00 43.88 92 ARG A CA 1
ATOM 736 C C . ARG A 1 92 ? 10.557 2.098 -35.375 1.00 43.88 92 ARG A C 1
ATOM 738 O O . ARG A 1 92 ? 11.650 1.762 -35.825 1.00 43.88 92 ARG A O 1
ATOM 745 N N . VAL A 1 93 ? 9.389 1.899 -35.979 1.00 49.72 93 VAL A N 1
ATOM 746 C CA . VAL A 1 93 ? 9.234 1.704 -37.427 1.00 49.72 93 VAL A CA 1
ATOM 747 C C . VAL A 1 93 ? 9.316 3.069 -38.091 1.00 49.72 93 VAL A C 1
ATOM 749 O O . VAL A 1 93 ? 8.725 4.015 -37.515 1.00 49.72 93 VAL A O 1
#

Nearest PDB structures (foldseek):
  3eco-assembly1_B  TM=8.503E-01  e=1.681E-02  Staphylococcus aureus subsp. aureus Mu50
  1bja-assembly2_B  TM=7.171E-01  e=2.826E-02  Tequatrovirus T4
  5zc2-assembly1_B  TM=6.145E-01  e=4.451E-02  Acinetobacter baumannii
  4aih-assembly1_B  TM=6.532E-01  e=2.114E-01  Yersinia pseudotuberculosis YPIII
  8gx4-assembly1_A  TM=5.187E-01  e=1.740E-01  Apiospora montagnei NRRL 25634

Secondary structure (DSSP, 8-state):
------HHHHHHHHHHHHHTTT-TT-EEEHHHHHTTS-GGGHHHHHHHHHHHHHTTSEEEETTEEEE-HHHHHHHHHHHHHHGGGS-------

Mean predicted aligned error: 7.06 Å

Radius of gyration: 14.4 Å; Cα contacts (8 Å, |Δi|>4): 91; chains: 1; bounding box: 25×30×50 Å